Protein AF-A0A967JWM5-F1 (afdb_monomer_lite)

Foldseek 3Di:
DLPVVLVCVVVVQKFKDDPRDTDRSVPDDDDIDIDGDPPDD

Structure (mmCIF, N/CA/C/O backbone):
data_AF-A0A967JWM5-F1
#
_entry.id   AF-A0A967JWM5-F1
#
loop_
_atom_site.group_PDB
_atom_site.id
_atom_site.type_symbol
_atom_site.label_atom_id
_atom_site.label_alt_id
_atom_site.label_comp_id
_atom_site.label_asym_id
_atom_site.label_entity_id
_atom_site.label_seq_id
_atom_site.pdbx_PDB_ins_code
_atom_site.Cartn_x
_atom_site.Cartn_y
_atom_site.Cartn_z
_atom_site.occupancy
_atom_site.B_iso_or_equiv
_atom_site.auth_seq_id
_atom_site.auth_comp_id
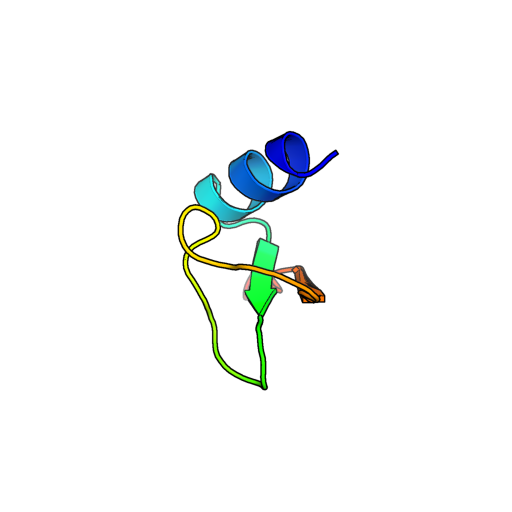_atom_site.auth_asym_id
_atom_site.auth_atom_id
_atom_site.pdbx_PDB_model_num
ATOM 1 N N . THR A 1 1 ? 13.265 6.221 -0.238 1.00 67.19 1 THR A N 1
ATOM 2 C CA . THR A 1 1 ? 11.987 6.975 -0.148 1.00 67.19 1 THR A CA 1
ATOM 3 C C . THR A 1 1 ? 10.731 6.106 -0.082 1.00 67.19 1 THR A C 1
ATOM 5 O O . THR A 1 1 ? 9.798 6.509 0.598 1.00 67.19 1 THR A O 1
ATOM 8 N N . ARG A 1 2 ? 10.663 4.906 -0.686 1.00 77.19 2 ARG A N 1
ATOM 9 C CA . ARG A 1 2 ? 9.450 4.049 -0.632 1.00 77.19 2 ARG A CA 1
ATOM 10 C C . ARG A 1 2 ? 9.190 3.309 0.694 1.00 77.19 2 ARG A C 1
ATOM 12 O O . ARG A 1 2 ? 8.046 2.945 0.945 1.00 77.19 2 ARG A O 1
ATOM 19 N N . GLU A 1 3 ? 10.191 3.122 1.557 1.00 86.50 3 GLU A N 1
ATOM 20 C CA . GLU A 1 3 ? 10.027 2.345 2.804 1.00 86.50 3 GLU A CA 1
ATOM 21 C C . GLU A 1 3 ? 9.020 2.945 3.792 1.00 86.50 3 GLU A C 1
ATOM 23 O O . GLU A 1 3 ? 8.238 2.218 4.398 1.00 86.50 3 GLU A O 1
ATOM 28 N N . ALA A 1 4 ? 8.995 4.273 3.939 1.00 88.62 4 ALA A N 1
ATOM 29 C CA . ALA A 1 4 ? 8.039 4.931 4.828 1.00 88.62 4 ALA A CA 1
ATOM 30 C C . ALA A 1 4 ? 6.592 4.682 4.377 1.00 88.62 4 ALA A C 1
ATOM 32 O O . ALA A 1 4 ? 5.743 4.337 5.194 1.00 88.62 4 ALA A O 1
ATOM 33 N N . ALA A 1 5 ? 6.339 4.755 3.067 1.00 88.12 5 ALA A N 1
ATOM 34 C CA . ALA A 1 5 ? 5.034 4.448 2.497 1.00 88.12 5 ALA A CA 1
ATOM 35 C C . ALA A 1 5 ? 4.627 2.989 2.747 1.00 88.12 5 ALA A C 1
ATOM 37 O O . ALA A 1 5 ? 3.487 2.745 3.129 1.00 88.12 5 ALA A O 1
ATOM 38 N N . ARG A 1 6 ? 5.551 2.022 2.604 1.00 90.75 6 ARG A N 1
ATOM 39 C CA . ARG A 1 6 ? 5.258 0.607 2.907 1.00 90.75 6 ARG A CA 1
ATOM 40 C C . ARG A 1 6 ? 4.823 0.410 4.352 1.00 90.75 6 ARG A C 1
ATOM 42 O O . ARG A 1 6 ? 3.859 -0.305 4.595 1.00 90.75 6 ARG A O 1
ATOM 49 N N . ARG A 1 7 ? 5.507 1.058 5.301 1.00 92.56 7 ARG A N 1
ATOM 50 C CA . ARG A 1 7 ? 5.153 0.968 6.725 1.00 92.56 7 ARG A CA 1
ATOM 51 C C . ARG A 1 7 ? 3.762 1.522 7.000 1.00 92.56 7 ARG A C 1
ATOM 53 O O . ARG A 1 7 ? 2.990 0.873 7.689 1.00 92.56 7 ARG A O 1
ATOM 60 N N . LEU A 1 8 ? 3.435 2.682 6.438 1.00 91.56 8 LEU A N 1
ATOM 61 C CA . LEU A 1 8 ? 2.126 3.305 6.637 1.00 91.56 8 LEU A CA 1
ATOM 62 C C . LEU A 1 8 ? 0.993 2.495 5.990 1.00 91.56 8 LEU A C 1
ATOM 64 O O . LEU A 1 8 ? -0.077 2.376 6.575 1.00 91.56 8 LEU A O 1
ATOM 68 N N . VAL A 1 9 ? 1.235 1.879 4.827 1.00 93.12 9 VAL A N 1
ATOM 69 C CA . VAL A 1 9 ? 0.271 0.955 4.204 1.00 93.12 9 VAL A CA 1
ATOM 70 C C . VAL A 1 9 ? 0.111 -0.323 5.029 1.00 93.12 9 VAL A C 1
ATOM 72 O O . VAL A 1 9 ? -1.008 -0.758 5.265 1.00 93.12 9 VAL A O 1
ATOM 75 N N . SER A 1 10 ? 1.212 -0.894 5.527 1.00 92.00 10 SER A N 1
ATOM 76 C CA . SER A 1 10 ? 1.189 -2.079 6.399 1.00 92.00 10 SER A CA 1
ATOM 77 C C . SER A 1 10 ? 0.428 -1.828 7.709 1.00 92.00 10 SER A C 1
ATOM 79 O O . SER A 1 10 ? -0.292 -2.697 8.188 1.00 92.00 10 SER A O 1
ATOM 81 N N . ARG A 1 11 ? 0.513 -0.608 8.251 1.00 92.56 11 ARG A N 1
ATOM 82 C CA . ARG A 1 11 ? -0.273 -0.164 9.415 1.00 92.56 11 ARG A CA 1
ATOM 83 C C . ARG A 1 11 ? -1.740 0.151 9.096 1.00 92.56 11 ARG A C 1
ATOM 85 O O . ARG A 1 11 ? -2.493 0.454 10.013 1.00 92.56 11 ARG A O 1
ATOM 92 N N . GLY A 1 12 ? -2.145 0.115 7.825 1.00 92.06 12 GLY A N 1
ATOM 93 C CA . GLY A 1 12 ? -3.498 0.472 7.393 1.00 92.06 12 GLY A CA 1
ATOM 94 C C . GLY A 1 12 ? -3.795 1.976 7.417 1.00 92.06 12 GLY A C 1
ATOM 95 O O . GLY A 1 12 ? -4.946 2.375 7.289 1.00 92.06 12 GLY A O 1
ATOM 96 N N . GLU A 1 13 ? -2.780 2.831 7.565 1.00 93.50 13 GLU A N 1
ATOM 97 C CA . GLU A 1 13 ? -2.951 4.291 7.589 1.00 93.50 13 GLU A CA 1
ATOM 98 C C . GLU A 1 13 ? -3.109 4.868 6.172 1.00 93.50 13 GLU A C 1
ATOM 100 O O . GLU A 1 13 ? -3.771 5.890 5.957 1.00 93.50 13 GLU A O 1
ATOM 105 N N . LEU A 1 14 ? -2.497 4.205 5.186 1.00 93.56 14 LEU A N 1
ATOM 106 C CA . LEU A 1 14 ? -2.529 4.593 3.779 1.00 93.56 14 LEU A CA 1
ATOM 107 C C . LEU A 1 14 ? -2.937 3.423 2.880 1.00 93.56 14 LEU A C 1
ATOM 109 O O . LEU A 1 14 ? -2.611 2.270 3.138 1.00 93.56 14 LEU A O 1
ATOM 113 N N . GLU A 1 15 ? -3.539 3.749 1.743 1.00 94.62 15 GLU A N 1
ATOM 114 C CA . GLU A 1 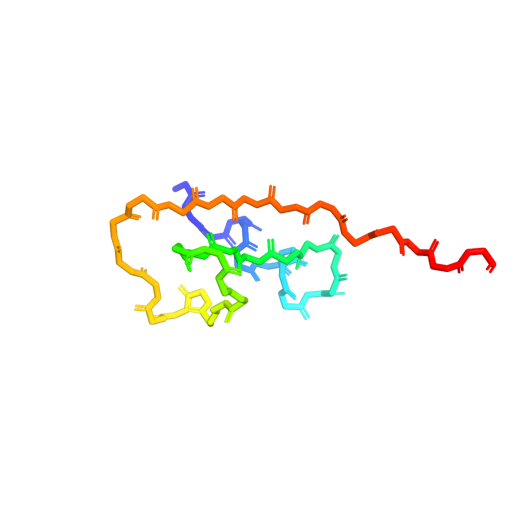15 ? -3.703 2.844 0.607 1.00 94.62 15 GLU A CA 1
ATOM 115 C C . GLU A 1 15 ? -2.728 3.229 -0.505 1.00 94.62 15 GLU A C 1
ATOM 117 O O . GLU A 1 15 ? -2.560 4.412 -0.828 1.00 9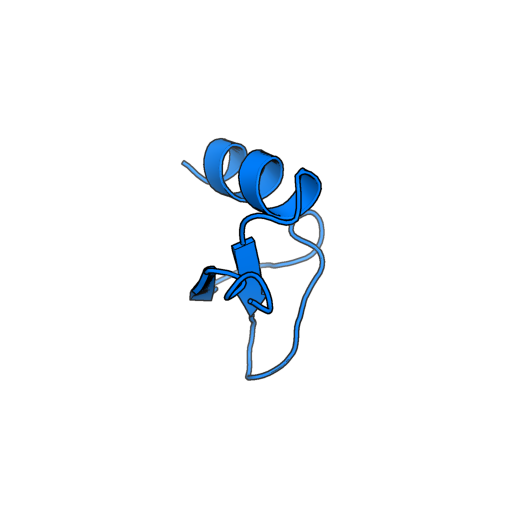4.62 15 GLU A O 1
ATOM 122 N N . MET A 1 16 ? -2.111 2.227 -1.135 1.00 93.62 16 MET A N 1
ATOM 123 C CA . MET A 1 16 ? -1.328 2.420 -2.352 1.00 93.62 16 MET A CA 1
ATOM 124 C C . MET A 1 16 ? -2.178 2.078 -3.569 1.00 93.62 16 MET A C 1
ATOM 126 O O . MET A 1 16 ? -2.690 0.970 -3.681 1.00 93.62 16 MET A O 1
ATOM 130 N N . VAL A 1 17 ? -2.293 3.026 -4.498 1.00 95.25 17 VAL A N 1
ATOM 131 C CA . VAL A 1 17 ? -3.098 2.884 -5.710 1.00 95.25 17 VAL A CA 1
ATOM 132 C C . VAL A 1 17 ? -2.222 3.009 -6.946 1.00 95.25 17 VAL A C 1
ATOM 134 O O . VAL A 1 17 ? -1.452 3.963 -7.098 1.00 95.25 17 VAL A O 1
ATOM 137 N N . GLN A 1 18 ? -2.391 2.077 -7.875 1.00 95.00 18 GLN A N 1
ATOM 138 C CA . GLN A 1 18 ? -1.779 2.118 -9.192 1.00 95.00 18 GLN A CA 1
ATOM 139 C C . GLN A 1 18 ? -2.831 1.827 -10.256 1.00 95.00 18 GLN A C 1
ATOM 141 O O . GLN A 1 18 ? -3.590 0.872 -10.143 1.00 95.00 18 GLN A O 1
ATOM 146 N N . ARG A 1 19 ? -2.882 2.676 -11.293 1.00 94.12 19 ARG A N 1
ATOM 147 C CA . ARG A 1 19 ? -3.857 2.553 -12.394 1.00 94.12 19 ARG A CA 1
ATOM 148 C C . ARG A 1 19 ? -5.316 2.437 -11.907 1.00 94.12 19 ARG A C 1
ATOM 150 O O . ARG A 1 19 ? -6.131 1.791 -12.541 1.00 94.12 19 ARG A O 1
ATOM 157 N N . GLY A 1 20 ? -5.631 3.074 -10.777 1.00 94.94 20 GLY A N 1
ATOM 158 C CA . GLY A 1 20 ? -6.971 3.063 -10.180 1.00 94.94 20 GLY A CA 1
ATOM 159 C C . GLY A 1 20 ? -7.255 1.896 -9.228 1.00 94.94 20 GLY A C 1
ATOM 160 O O . GLY A 1 20 ? -8.279 1.927 -8.556 1.00 94.94 20 GLY A O 1
ATOM 161 N N . CYS A 1 21 ? -6.348 0.926 -9.093 1.00 94.06 21 CYS A N 1
ATOM 162 C CA . CYS A 1 21 ? -6.526 -0.245 -8.231 1.00 94.06 21 CYS A CA 1
ATOM 163 C C . CYS A 1 21 ? -5.628 -0.179 -6.991 1.00 94.06 21 CYS A C 1
ATOM 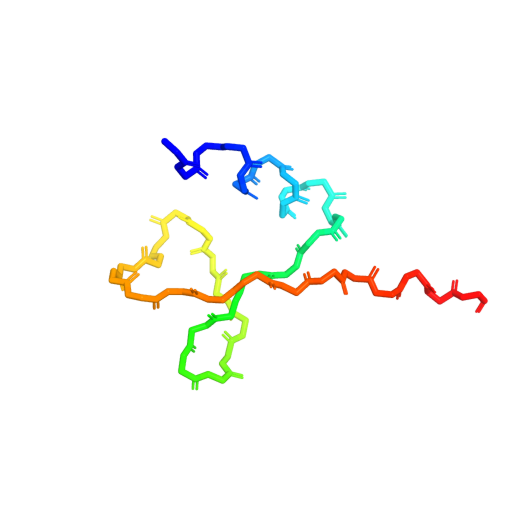165 O O . CYS A 1 21 ? -4.497 0.305 -7.079 1.00 94.06 21 CYS A O 1
ATOM 167 N N . ILE A 1 22 ? -6.107 -0.692 -5.853 1.00 94.00 22 ILE A N 1
ATOM 168 C CA . ILE A 1 22 ? -5.266 -0.898 -4.667 1.00 94.00 22 ILE A CA 1
ATOM 169 C C . ILE A 1 22 ? -4.238 -1.988 -4.988 1.00 94.00 22 ILE A C 1
ATOM 171 O O . ILE A 1 22 ? -4.590 -3.034 -5.532 1.00 94.00 22 ILE A O 1
ATOM 175 N N . VAL A 1 23 ? -2.967 -1.733 -4.682 1.00 93.25 23 VAL A N 1
ATOM 176 C CA . VAL A 1 23 ? -1.855 -2.643 -4.984 1.00 93.25 23 VAL A CA 1
ATOM 177 C C . VAL A 1 23 ? -0.961 -2.876 -3.773 1.00 93.25 23 VAL A C 1
ATOM 179 O O . VAL A 1 23 ? -0.775 -1.995 -2.936 1.00 93.25 23 VAL A O 1
ATOM 182 N N . ASP A 1 24 ? -0.348 -4.059 -3.728 1.00 89.81 24 ASP A N 1
ATOM 183 C CA . ASP A 1 24 ? 0.683 -4.391 -2.746 1.00 89.81 24 ASP A CA 1
ATOM 184 C C . ASP A 1 24 ? 1.963 -3.550 -2.990 1.00 89.81 24 ASP A C 1
ATOM 186 O O . ASP A 1 24 ? 2.531 -3.584 -4.094 1.00 89.81 24 ASP A O 1
ATOM 190 N N . PRO A 1 25 ? 2.475 -2.834 -1.970 1.00 90.06 25 PRO A N 1
ATOM 191 C CA . PRO A 1 25 ? 3.702 -2.041 -2.063 1.00 90.06 25 PRO A CA 1
ATOM 192 C C . PRO A 1 25 ? 4.981 -2.810 -2.429 1.00 90.06 25 PRO A C 1
ATOM 194 O O . PRO A 1 25 ? 5.964 -2.194 -2.859 1.00 90.06 25 PRO A O 1
ATOM 197 N N . SER A 1 26 ? 5.022 -4.127 -2.217 1.00 88.06 26 SER A N 1
ATOM 198 C CA . SER A 1 26 ? 6.146 -4.993 -2.599 1.00 88.06 26 SER A CA 1
ATOM 199 C C . SER A 1 26 ? 6.165 -5.291 -4.102 1.00 88.06 26 SER A C 1
ATOM 201 O O . SER A 1 26 ? 7.228 -5.537 -4.672 1.00 88.06 26 SER A O 1
ATOM 203 N N . ARG A 1 27 ? 5.006 -5.198 -4.764 1.00 88.62 27 ARG A N 1
ATOM 204 C CA . ARG A 1 27 ? 4.816 -5.547 -6.182 1.00 88.62 27 ARG A CA 1
ATOM 205 C 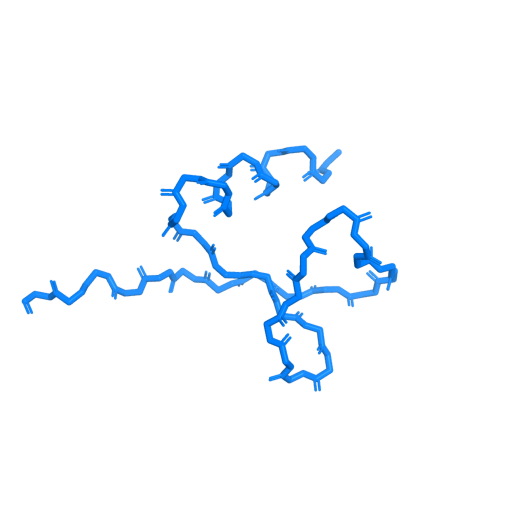C . ARG A 1 27 ? 4.647 -4.331 -7.090 1.00 88.62 27 ARG A C 1
ATOM 207 O O . ARG A 1 27 ? 4.887 -4.434 -8.291 1.00 88.62 27 ARG A O 1
ATOM 214 N N . ALA A 1 28 ? 4.284 -3.174 -6.537 1.00 89.69 28 ALA A N 1
ATOM 215 C CA . ALA A 1 28 ? 4.060 -1.957 -7.309 1.00 89.69 28 ALA A CA 1
ATOM 216 C C . ALA A 1 28 ? 5.357 -1.409 -7.943 1.00 89.69 28 ALA A C 1
ATOM 218 O O . ALA A 1 28 ? 6.317 -1.044 -7.254 1.00 89.69 28 ALA A O 1
ATOM 219 N N . ARG A 1 29 ? 5.379 -1.269 -9.272 1.00 90.38 29 ARG A N 1
ATOM 220 C CA . ARG A 1 29 ? 6.519 -0.732 -10.044 1.00 90.38 29 ARG A CA 1
ATOM 221 C C . ARG A 1 29 ? 6.109 0.521 -10.806 1.00 90.38 29 ARG A C 1
ATOM 223 O O . ARG A 1 29 ? 5.005 0.578 -11.326 1.00 90.38 29 ARG A O 1
ATOM 230 N N . GLY A 1 30 ? 6.991 1.514 -10.896 1.00 91.44 30 GLY A N 1
ATOM 231 C CA . GLY A 1 30 ? 6.686 2.777 -11.578 1.00 91.44 30 GLY A CA 1
ATOM 232 C C . GLY A 1 30 ? 5.787 3.719 -10.759 1.00 91.44 30 GLY A C 1
ATOM 233 O O . GLY A 1 30 ? 5.782 3.636 -9.525 1.00 91.44 30 GLY A O 1
ATOM 234 N N . PRO A 1 31 ? 5.060 4.645 -11.414 1.00 93.50 31 PRO A N 1
ATOM 235 C CA . PRO A 1 31 ? 4.251 5.649 -10.732 1.00 93.50 31 PRO A CA 1
ATOM 236 C C . PRO A 1 31 ? 3.150 5.025 -9.875 1.00 93.50 31 PRO A C 1
ATOM 238 O O . PRO A 1 31 ? 2.401 4.152 -10.324 1.00 93.50 31 PRO A O 1
ATOM 241 N N . ILE A 1 32 ? 3.052 5.511 -8.642 1.00 93.69 32 ILE A N 1
ATOM 242 C CA . ILE A 1 32 ? 2.070 5.101 -7.638 1.00 93.69 32 ILE A CA 1
ATOM 243 C C . ILE A 1 32 ? 1.450 6.346 -7.005 1.00 93.69 32 ILE A C 1
ATOM 245 O O . ILE A 1 32 ? 2.066 7.412 -6.986 1.00 93.69 32 ILE A O 1
ATOM 249 N N . ARG A 1 33 ? 0.243 6.203 -6.460 1.00 94.06 33 ARG A N 1
ATOM 250 C CA . ARG A 1 33 ? -0.425 7.220 -5.642 1.00 94.06 33 ARG A CA 1
ATOM 251 C C . ARG A 1 33 ? -0.645 6.665 -4.241 1.00 94.06 33 ARG A C 1
ATOM 253 O O . ARG A 1 33 ? -0.962 5.489 -4.095 1.00 94.06 33 ARG A O 1
ATOM 260 N N . LEU A 1 34 ? -0.490 7.509 -3.228 1.00 93.50 34 LEU A N 1
ATOM 261 C CA . LEU A 1 34 ? -0.834 7.180 -1.846 1.00 93.50 34 LEU A CA 1
ATOM 262 C C . LEU A 1 34 ? -2.095 7.949 -1.466 1.00 93.50 34 LEU A C 1
ATOM 264 O O . LEU A 1 34 ? -2.201 9.141 -1.752 1.00 93.50 34 LEU A O 1
ATOM 268 N N . ARG A 1 35 ? -3.052 7.267 -0.843 1.00 93.38 35 ARG A N 1
ATOM 269 C CA . ARG A 1 35 ? -4.294 7.859 -0.332 1.00 93.38 35 ARG A CA 1
ATOM 270 C C . ARG A 1 35 ? -4.354 7.613 1.164 1.00 93.38 35 ARG A C 1
ATOM 272 O O . ARG A 1 35 ? -3.950 6.548 1.616 1.00 93.38 35 ARG A O 1
ATOM 279 N N . ARG A 1 36 ? -4.852 8.580 1.932 1.00 92.62 36 ARG A N 1
ATOM 280 C CA . ARG A 1 36 ? -5.090 8.368 3.360 1.00 92.62 36 ARG A CA 1
ATOM 281 C C . ARG A 1 36 ? -6.374 7.577 3.543 1.00 92.62 36 ARG A C 1
ATOM 283 O O . ARG A 1 36 ? -7.396 7.955 2.965 1.00 92.62 36 ARG A O 1
ATOM 290 N N . VAL A 1 37 ? -6.315 6.510 4.335 1.00 90.81 37 VAL A N 1
ATOM 291 C CA . VAL A 1 37 ? -7.526 5.810 4.759 1.00 90.81 37 VAL A CA 1
ATOM 292 C C . VAL A 1 37 ? -8.291 6.793 5.631 1.00 90.81 37 VAL A C 1
ATOM 294 O O . VAL A 1 37 ? -7.794 7.245 6.663 1.00 90.81 37 VAL A O 1
ATOM 297 N N . ARG A 1 38 ? -9.477 7.213 5.184 1.00 84.69 38 ARG A N 1
ATOM 298 C CA . ARG A 1 38 ? -10.384 7.933 6.077 1.00 84.69 38 ARG A CA 1
ATOM 299 C C . ARG A 1 38 ? -10.848 6.901 7.090 1.00 84.69 38 ARG A C 1
ATOM 301 O O . ARG A 1 38 ? -11.591 5.997 6.716 1.00 84.69 38 ARG A O 1
ATOM 308 N N . ALA A 1 39 ? -10.366 7.010 8.328 1.00 66.44 39 ALA A N 1
ATOM 309 C CA . ALA A 1 39 ? -10.964 6.288 9.437 1.00 66.44 39 ALA A CA 1
ATOM 310 C C . ALA A 1 39 ? -12.468 6.554 9.350 1.00 66.44 39 ALA A C 1
ATOM 312 O O . ALA A 1 39 ? -12.882 7.716 9.286 1.00 66.44 39 ALA A O 1
ATOM 313 N N . ARG A 1 40 ? -13.270 5.494 9.223 1.00 61.88 40 ARG A N 1
ATOM 314 C CA . ARG A 1 40 ? -14.699 5.632 9.482 1.00 61.88 40 ARG A CA 1
ATOM 315 C C . ARG A 1 40 ? -14.791 6.203 10.894 1.00 61.88 40 ARG A C 1
ATOM 317 O O . ARG A 1 40 ? -14.301 5.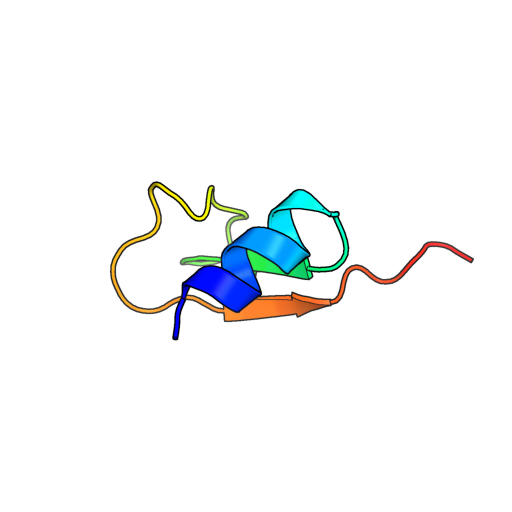565 11.823 1.00 61.88 40 ARG A O 1
ATOM 324 N N . GLY A 1 41 ? -15.297 7.430 10.997 1.00 54.09 41 GLY A N 1
ATOM 325 C CA . GLY A 1 41 ? -15.981 7.841 12.215 1.00 54.09 41 GLY A CA 1
ATOM 326 C C . GLY A 1 41 ? -17.158 6.912 12.456 1.00 54.09 41 GLY A C 1
ATOM 327 O O . GLY A 1 41 ? -17.682 6.370 11.451 1.00 54.09 41 GLY A O 1
#

Secondary structure (DSSP, 8-state):
-HHHHHHHHHTTSEEEEETTEE--TTT--S--EEEE-----

pLDDT: mean 88.66, std 9.37, range [54.09, 95.25]

Sequence (41 aa):
TREAARRLVSRGELEMVQRGCIVDPSRARGPIRLRRVRARG

Radius of gyration: 9.98 Å; chains: 1; bounding box: 28×14×25 Å